Protein AF-A0A4R4JMJ1-F1 (afdb_monomer_lite)

pLDDT: mean 85.41, std 14.28, range [39.03, 95.56]

Foldseek 3Di:
DDDPPPPPQFQFKWKAQQPVGWTWQPDPPDQQDIDTHNDPVNHDGHRDPVRNLVVLVSDDPPRSVRIDIFTWGQDPVPGIDTDD

Sequence (84 aa):
MGLIEKDPDVVGYVLFNTRNRRFVILDEHEFGRVAYADDIEDACLAISRFAALMDIDFLPEPDKFDIAVLPVIDNPLFGLMLKK

Secondary structure (DSSP, 8-state):
-------TTEEEEEEEETTTTEEEE--SSSTT--EEESSSTTS-EESSHHHHHHHHTTSPTTGGGSEEEEEEEEETTTEEEE--

Radius of gyration: 12.96 Å; chains: 1; bounding box: 36×28×33 Å

Structure (mmCIF, N/CA/C/O backbone):
data_AF-A0A4R4JMJ1-F1
#
_entry.id   AF-A0A4R4JMJ1-F1
#
loop_
_atom_site.group_PDB
_atom_site.id
_atom_site.type_symbol
_atom_site.label_atom_id
_atom_site.label_alt_id
_atom_site.label_comp_id
_atom_site.label_asym_id
_atom_site.label_entity_id
_atom_site.label_seq_id
_atom_site.pdbx_PDB_ins_code
_atom_site.Cartn_x
_atom_site.Cartn_y
_atom_site.Cartn_z
_atom_site.occupancy
_atom_site.B_iso_or_equiv
_atom_site.auth_seq_id
_atom_site.auth_comp_id
_atom_site.auth_asym_id
_atom_site.auth_atom_id
_atom_site.pdbx_PDB_model_num
ATOM 1 N N . MET A 1 1 ? 18.386 4.392 18.569 1.00 39.03 1 MET A N 1
ATOM 2 C CA . MET A 1 1 ? 17.845 4.635 17.215 1.00 39.03 1 MET A CA 1
ATOM 3 C C . MET A 1 1 ? 16.335 4.616 17.332 1.00 39.03 1 MET A C 1
ATOM 5 O O . MET A 1 1 ? 15.825 3.737 18.011 1.00 39.03 1 MET A O 1
ATOM 9 N N . GLY A 1 2 ? 15.691 5.681 16.854 1.00 40.84 2 GLY A N 1
ATOM 10 C CA . GLY A 1 2 ? 14.378 6.148 17.304 1.00 40.84 2 GLY A CA 1
ATOM 11 C C . GLY A 1 2 ? 13.234 5.157 17.116 1.00 40.84 2 GLY A C 1
ATOM 12 O O . GLY A 1 2 ? 13.155 4.471 16.101 1.00 40.84 2 GLY A O 1
ATOM 13 N N . LEU A 1 3 ? 12.362 5.124 18.124 1.00 44.09 3 L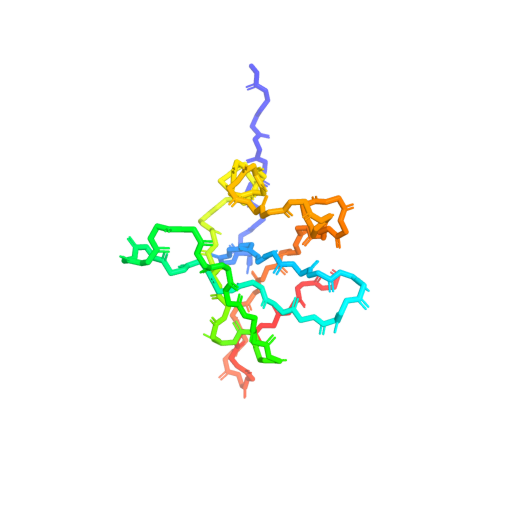EU A N 1
ATOM 14 C CA . LEU A 1 3 ? 11.041 4.513 18.085 1.00 44.09 3 LEU A CA 1
ATOM 15 C C . LEU A 1 3 ? 10.289 5.037 16.857 1.00 44.09 3 LEU A C 1
ATOM 17 O O . LEU A 1 3 ? 9.986 6.225 16.779 1.00 44.09 3 LEU A O 1
ATOM 21 N N . ILE A 1 4 ? 10.006 4.159 15.897 1.00 58.12 4 ILE A N 1
ATOM 22 C CA . ILE A 1 4 ? 8.978 4.427 14.896 1.00 58.12 4 ILE A CA 1
ATOM 23 C C . ILE A 1 4 ? 7.672 4.399 15.686 1.00 58.12 4 ILE A C 1
ATOM 25 O O . ILE A 1 4 ? 7.250 3.329 16.126 1.00 58.12 4 ILE A O 1
ATOM 29 N N . GLU A 1 5 ? 7.084 5.568 15.942 1.00 50.06 5 GLU A N 1
ATOM 30 C CA . GLU A 1 5 ? 5.694 5.660 16.381 1.00 50.06 5 GLU A CA 1
ATOM 31 C C . GLU A 1 5 ? 4.857 4.917 15.339 1.00 50.06 5 GLU A C 1
ATOM 33 O O . GLU A 1 5 ? 4.645 5.386 14.220 1.00 50.06 5 GLU A O 1
ATOM 38 N N . LYS A 1 6 ? 4.480 3.681 15.674 1.00 70.75 6 LYS A N 1
ATOM 39 C CA . LYS A 1 6 ? 3.557 2.895 14.877 1.00 70.75 6 LYS A CA 1
ATOM 40 C C . LYS A 1 6 ? 2.206 3.552 15.087 1.00 70.75 6 LYS A C 1
ATOM 42 O O . LYS A 1 6 ? 1.627 3.431 16.163 1.00 70.75 6 LYS A O 1
ATOM 47 N N . ASP A 1 7 ? 1.772 4.308 14.091 1.00 79.25 7 ASP A N 1
ATOM 48 C CA . ASP A 1 7 ? 0.428 4.854 14.053 1.00 79.25 7 ASP A CA 1
ATOM 49 C C . ASP A 1 7 ? -0.571 3.709 14.322 1.00 79.25 7 ASP A C 1
ATOM 51 O O . ASP A 1 7 ? -0.578 2.733 13.564 1.00 79.25 7 ASP A O 1
ATOM 55 N N . PRO A 1 8 ? -1.337 3.762 15.428 1.00 81.25 8 PRO A N 1
ATOM 56 C CA . PRO A 1 8 ? -2.129 2.626 15.885 1.00 81.25 8 PRO A CA 1
ATOM 57 C C . PRO A 1 8 ? -3.281 2.285 14.939 1.00 81.25 8 PRO A C 1
ATOM 59 O O . PRO A 1 8 ? -3.754 1.151 14.968 1.00 81.25 8 PRO A O 1
ATOM 62 N N . ASP A 1 9 ? -3.706 3.227 14.091 1.00 88.69 9 ASP A N 1
ATOM 63 C CA . ASP A 1 9 ? -4.808 3.001 13.153 1.00 88.69 9 ASP A CA 1
ATOM 64 C C . ASP A 1 9 ? -4.327 2.369 11.839 1.00 88.69 9 ASP A C 1
ATOM 66 O O . ASP A 1 9 ? -5.139 1.910 11.038 1.00 88.69 9 ASP A O 1
ATOM 70 N N . VAL A 1 10 ? -3.013 2.382 11.578 1.00 92.56 10 VAL A N 1
ATOM 71 C CA . VAL A 1 10 ? -2.445 1.856 10.333 1.00 92.56 10 VAL A CA 1
ATOM 72 C C . VAL A 1 10 ? -2.301 0.342 10.432 1.00 92.56 10 VAL A C 1
ATOM 74 O O . VAL A 1 10 ? -1.486 -0.182 11.197 1.00 92.56 10 VAL A O 1
ATOM 77 N N . VAL A 1 11 ? -3.067 -0.361 9.602 1.00 93.38 11 VAL A N 1
ATOM 78 C CA . VAL A 1 11 ? -3.059 -1.828 9.521 1.00 93.38 11 VAL A CA 1
ATOM 79 C C . VAL A 1 11 ? -1.974 -2.354 8.581 1.00 93.38 11 VAL A C 1
ATOM 81 O O . VAL A 1 11 ? -1.529 -3.488 8.733 1.00 93.38 11 VAL A O 1
ATOM 84 N N . GLY A 1 12 ? -1.482 -1.518 7.663 1.00 94.38 12 GLY A N 1
ATOM 85 C CA . GLY A 1 12 ? -0.383 -1.863 6.767 1.00 94.38 12 GLY A CA 1
ATOM 86 C C . GLY A 1 12 ? -0.070 -0.768 5.754 1.00 94.38 12 GLY A C 1
ATOM 87 O O . GLY A 1 12 ? -0.513 0.373 5.885 1.00 94.38 12 GLY A O 1
ATOM 88 N N . TYR A 1 13 ? 0.726 -1.118 4.749 1.00 94.88 13 TYR A N 1
ATOM 89 C CA . TYR A 1 13 ? 1.130 -0.227 3.668 1.00 94.88 13 TYR A CA 1
ATOM 90 C C . TYR A 1 13 ? 0.996 -0.939 2.331 1.00 94.88 13 TYR A C 1
ATOM 92 O O . TYR A 1 13 ? 1.375 -2.098 2.213 1.00 94.88 13 TYR A O 1
ATOM 100 N N . VAL A 1 14 ? 0.506 -0.229 1.325 1.00 95.44 14 VAL A N 1
ATOM 101 C CA . VAL A 1 14 ? 0.397 -0.736 -0.047 1.00 95.44 14 VAL A CA 1
ATOM 102 C C . VAL A 1 14 ? 1.345 0.017 -0.964 1.00 95.44 14 VAL A C 1
ATOM 104 O O . VAL A 1 14 ? 1.706 1.173 -0.709 1.00 95.44 14 VAL A O 1
ATOM 107 N N . LEU A 1 15 ? 1.728 -0.639 -2.053 1.00 95.25 15 LEU A N 1
ATOM 108 C CA . LEU A 1 15 ? 2.460 -0.019 -3.147 1.00 95.25 15 LEU A CA 1
ATOM 109 C C . LEU A 1 15 ? 1.473 0.433 -4.220 1.00 95.25 15 LEU A C 1
ATOM 111 O O . LEU A 1 15 ? 0.690 -0.364 -4.736 1.00 95.25 15 LEU A O 1
ATOM 115 N N . PHE A 1 16 ? 1.522 1.715 -4.563 1.00 95.56 16 PHE A N 1
ATOM 116 C CA . PHE A 1 16 ? 0.668 2.318 -5.576 1.00 95.56 16 PHE A CA 1
ATOM 117 C C . PHE A 1 16 ? 1.516 2.879 -6.711 1.00 95.56 16 PHE A C 1
ATOM 119 O O . PHE A 1 16 ? 2.314 3.795 -6.505 1.00 95.56 16 PHE A O 1
ATOM 126 N N . ASN A 1 17 ? 1.336 2.354 -7.918 1.00 94.81 17 ASN A N 1
ATOM 127 C CA . ASN A 1 17 ? 1.990 2.877 -9.105 1.00 94.81 17 ASN A CA 1
ATOM 128 C C . ASN A 1 17 ? 1.266 4.150 -9.558 1.00 94.81 17 ASN A C 1
ATOM 130 O O . ASN A 1 17 ? 0.121 4.139 -10.007 1.00 94.81 17 ASN A O 1
ATOM 134 N N . THR A 1 18 ? 1.953 5.275 -9.424 1.00 94.88 18 THR A N 1
ATOM 135 C CA . THR A 1 18 ? 1.436 6.619 -9.696 1.00 94.88 18 THR A CA 1
ATOM 136 C C . THR A 1 18 ? 1.232 6.891 -11.184 1.00 94.88 18 THR A C 1
ATOM 138 O O . THR A 1 18 ? 0.408 7.736 -11.543 1.00 94.88 18 THR A O 1
ATOM 141 N N . ARG A 1 19 ? 1.928 6.154 -12.056 1.00 93.56 19 ARG A N 1
ATOM 142 C CA . ARG A 1 19 ? 1.847 6.304 -13.509 1.00 93.56 19 ARG A CA 1
ATOM 143 C C . ARG A 1 19 ? 0.630 5.594 -14.087 1.00 93.56 19 ARG A C 1
ATOM 145 O O . ARG A 1 19 ? -0.130 6.204 -14.836 1.00 93.56 19 ARG A O 1
ATOM 152 N N . ASN A 1 20 ? 0.446 4.317 -13.761 1.00 92.12 20 ASN A N 1
ATOM 153 C CA . ASN A 1 20 ? -0.696 3.534 -14.244 1.00 92.12 20 ASN A CA 1
ATOM 154 C C . ASN A 1 20 ? -1.919 3.607 -13.306 1.00 92.12 20 ASN A C 1
ATOM 156 O O . ASN A 1 20 ? -3.003 3.190 -13.704 1.00 92.12 20 ASN A O 1
ATOM 160 N N . ARG A 1 21 ? -1.758 4.212 -12.119 1.00 95.00 21 ARG A N 1
ATOM 161 C CA . ARG A 1 21 ? -2.783 4.444 -11.089 1.00 95.00 21 ARG A CA 1
ATOM 162 C C . ARG A 1 21 ? -3.382 3.162 -10.510 1.00 95.00 21 ARG A C 1
ATOM 164 O O . ARG A 1 21 ? -4.586 3.110 -10.276 1.00 95.00 21 ARG A O 1
ATOM 171 N N . ARG A 1 22 ? -2.541 2.157 -10.272 1.00 95.12 22 ARG A N 1
ATOM 172 C CA . ARG A 1 22 ? -2.950 0.844 -9.759 1.00 95.12 22 ARG A CA 1
ATOM 173 C C . ARG A 1 22 ? -2.141 0.409 -8.553 1.00 95.12 22 ARG A C 1
ATOM 175 O O . ARG A 1 22 ? -0.986 0.803 -8.384 1.00 95.12 22 ARG A O 1
ATOM 182 N N . PHE A 1 23 ? -2.746 -0.439 -7.739 1.00 94.94 23 PHE A N 1
ATOM 183 C CA . PHE A 1 23 ? -2.077 -1.114 -6.641 1.00 94.94 23 PHE A CA 1
ATOM 184 C C . PHE A 1 23 ? -1.253 -2.285 -7.156 1.00 94.94 23 PHE A C 1
ATOM 186 O O . PHE A 1 23 ? -1.629 -2.941 -8.123 1.00 94.94 23 PHE A O 1
ATOM 193 N N . VAL A 1 24 ? -0.116 -2.537 -6.523 1.00 92.75 24 VAL A N 1
ATOM 194 C CA . VAL A 1 24 ? 0.733 -3.686 -6.836 1.00 92.75 24 VAL A CA 1
ATOM 195 C C . VAL A 1 24 ? 0.179 -4.928 -6.145 1.00 92.75 24 VAL A C 1
ATOM 197 O O . VAL A 1 24 ? -0.080 -4.907 -4.943 1.00 92.75 24 VAL A O 1
ATOM 200 N N . ILE A 1 25 ? 0.084 -6.021 -6.894 1.00 90.31 25 ILE A N 1
ATOM 201 C CA . ILE A 1 25 ? -0.104 -7.374 -6.377 1.00 90.31 25 ILE A CA 1
ATOM 202 C C . ILE A 1 25 ? 1.258 -8.065 -6.516 1.00 90.31 25 ILE A C 1
ATOM 204 O O . ILE A 1 25 ? 1.722 -8.322 -7.631 1.00 90.31 25 ILE A O 1
ATOM 208 N N . LEU A 1 26 ? 1.950 -8.287 -5.399 1.00 75.25 26 LEU A N 1
ATOM 209 C CA . LEU A 1 26 ? 3.175 -9.085 -5.384 1.00 75.25 26 LEU A CA 1
ATOM 210 C C . LEU A 1 26 ? 2.744 -10.542 -5.293 1.00 75.25 26 LEU A C 1
ATOM 212 O O . LEU A 1 26 ? 2.355 -11.010 -4.227 1.00 75.25 26 LEU A O 1
ATOM 216 N N . ASP A 1 27 ? 2.758 -11.230 -6.429 1.00 66.38 27 ASP A N 1
ATOM 217 C CA . ASP A 1 27 ? 2.539 -12.667 -6.454 1.00 66.38 27 ASP A CA 1
ATOM 218 C C . ASP A 1 27 ? 3.822 -13.362 -5.974 1.00 66.38 27 ASP A C 1
ATOM 220 O O . ASP A 1 27 ? 4.877 -13.285 -6.606 1.00 66.38 27 ASP A O 1
ATOM 224 N N . GLU A 1 28 ? 3.751 -14.003 -4.810 1.00 57.78 28 GLU A N 1
ATOM 225 C CA . GLU A 1 28 ? 4.868 -14.744 -4.216 1.00 57.78 28 GLU A CA 1
ATOM 226 C C . GLU A 1 28 ? 5.184 -16.061 -4.956 1.00 57.78 28 GLU A C 1
ATOM 228 O O . GLU A 1 28 ? 6.177 -16.727 -4.650 1.00 57.78 28 GLU A O 1
ATOM 233 N N . HIS A 1 29 ? 4.357 -16.463 -5.929 1.00 54.50 29 HIS A N 1
ATOM 234 C CA . HIS A 1 29 ? 4.471 -17.727 -6.657 1.00 54.50 29 HIS A CA 1
ATOM 235 C C . HIS A 1 29 ? 4.995 -17.567 -8.092 1.00 54.50 29 HIS A C 1
ATOM 237 O O . HIS A 1 29 ? 5.657 -18.481 -8.593 1.00 54.50 29 HIS A O 1
ATOM 243 N N . GLU A 1 30 ? 4.813 -16.416 -8.736 1.00 53.66 30 GLU A N 1
ATOM 244 C CA . GLU A 1 30 ? 5.371 -16.119 -10.056 1.00 53.66 30 GLU A CA 1
ATOM 245 C C . GLU A 1 30 ? 6.587 -15.188 -9.966 1.00 53.66 30 GLU A C 1
ATOM 247 O O . GLU A 1 30 ? 6.497 -13.969 -10.120 1.00 53.66 30 GLU A O 1
ATOM 252 N N . PHE A 1 31 ? 7.768 -15.790 -9.787 1.00 51.22 31 PHE A N 1
ATOM 253 C CA . PHE A 1 31 ? 9.069 -15.135 -9.967 1.00 51.22 31 PHE A CA 1
ATOM 254 C C . PHE A 1 31 ? 9.093 -14.273 -11.248 1.00 51.22 31 PHE A C 1
ATOM 256 O O . PHE A 1 31 ? 9.299 -14.778 -12.353 1.00 51.22 31 PHE A O 1
ATOM 263 N N . GLY A 1 32 ? 8.929 -12.957 -11.090 1.00 57.00 32 GLY A N 1
ATOM 264 C CA . GLY A 1 32 ? 9.174 -11.959 -12.134 1.00 57.00 32 GLY A CA 1
ATOM 265 C C . GLY A 1 32 ? 7.950 -11.363 -12.834 1.00 57.00 32 GLY A C 1
ATOM 266 O O . GLY A 1 32 ? 8.146 -10.558 -13.747 1.00 57.00 32 GLY A O 1
ATOM 267 N N . ARG A 1 33 ? 6.710 -11.687 -12.436 1.00 66.31 33 ARG A N 1
ATOM 268 C CA . ARG A 1 33 ? 5.516 -11.014 -12.975 1.00 66.31 33 ARG A CA 1
ATOM 269 C C . ARG A 1 33 ? 4.822 -10.185 -11.903 1.00 66.31 33 ARG A C 1
ATOM 271 O O . ARG A 1 33 ? 4.109 -10.700 -11.056 1.00 66.31 33 ARG A O 1
ATOM 278 N N . VAL A 1 34 ? 5.017 -8.872 -11.974 1.00 79.38 34 VAL A N 1
ATOM 279 C CA . VAL A 1 34 ? 4.236 -7.934 -11.168 1.00 79.38 34 VAL A CA 1
ATOM 280 C C . VAL A 1 34 ? 2.842 -7.819 -11.767 1.00 79.38 34 VAL A C 1
ATOM 282 O O . VAL A 1 34 ? 2.691 -7.498 -12.950 1.00 79.38 34 VAL A O 1
ATOM 285 N N . ALA A 1 35 ? 1.831 -8.080 -10.945 1.00 88.06 35 ALA A N 1
ATOM 286 C CA . ALA A 1 35 ? 0.440 -7.845 -11.282 1.00 88.06 35 ALA A CA 1
ATOM 287 C C . ALA A 1 35 ? -0.050 -6.541 -10.639 1.00 88.06 35 ALA A C 1
ATOM 289 O O . ALA A 1 35 ? 0.551 -6.011 -9.702 1.00 88.06 35 ALA A O 1
ATOM 290 N N . TYR A 1 36 ? -1.136 -5.998 -11.185 1.00 91.38 36 TYR A N 1
ATOM 291 C CA . TYR A 1 36 ? -1.707 -4.735 -10.741 1.00 91.38 36 TYR A CA 1
ATOM 292 C C . TYR A 1 36 ? -3.216 -4.861 -10.558 1.00 91.38 36 TYR A C 1
ATOM 294 O O . TYR A 1 36 ? -3.892 -5.392 -11.440 1.00 91.38 36 TYR A O 1
ATOM 302 N N . ALA A 1 37 ? -3.725 -4.312 -9.459 1.00 93.12 37 ALA A N 1
ATOM 303 C CA . ALA A 1 37 ? -5.144 -4.225 -9.143 1.00 93.12 37 ALA A CA 1
ATOM 304 C C . ALA A 1 37 ? -5.638 -2.778 -9.207 1.00 93.12 37 ALA A C 1
ATOM 306 O O . ALA A 1 37 ? -4.919 -1.836 -8.867 1.00 93.12 37 ALA A O 1
ATOM 307 N N . ASP A 1 38 ? -6.891 -2.605 -9.619 1.00 94.94 38 ASP A N 1
ATOM 308 C CA . ASP A 1 38 ? -7.592 -1.326 -9.489 1.00 94.94 38 ASP A CA 1
ATOM 309 C C . ASP A 1 38 ? -8.176 -1.145 -8.063 1.00 94.94 38 ASP A C 1
ATOM 311 O O . ASP A 1 38 ? -8.424 -0.013 -7.649 1.00 94.94 38 ASP A O 1
ATOM 315 N N . ASP A 1 39 ? -8.346 -2.239 -7.305 1.00 93.56 39 ASP A N 1
ATOM 316 C CA . ASP A 1 39 ? -8.856 -2.262 -5.926 1.00 93.56 39 ASP A CA 1
ATOM 317 C C . ASP A 1 39 ? -7.721 -2.451 -4.899 1.00 93.56 39 ASP A C 1
ATOM 319 O O . ASP A 1 39 ? -6.730 -3.134 -5.160 1.00 93.56 39 ASP A O 1
ATOM 323 N N . ILE A 1 40 ? -7.864 -1.821 -3.732 1.00 94.12 40 ILE A N 1
ATOM 324 C CA . ILE A 1 40 ? -6.928 -1.925 -2.608 1.00 94.12 40 ILE A CA 1
ATOM 325 C C . ILE A 1 40 ? -7.047 -3.269 -1.882 1.00 94.12 40 ILE A C 1
ATOM 327 O O . ILE A 1 40 ? -6.067 -3.722 -1.299 1.00 94.12 40 ILE A O 1
ATOM 331 N N . GLU A 1 41 ? -8.211 -3.917 -1.936 1.00 92.88 41 GLU A N 1
ATOM 332 C CA . GLU A 1 41 ? -8.440 -5.224 -1.302 1.00 92.88 41 GLU A CA 1
ATOM 333 C C . GLU A 1 41 ? -7.589 -6.337 -1.933 1.00 92.88 41 GLU A C 1
ATOM 335 O O . GLU A 1 41 ? -7.169 -7.270 -1.252 1.00 92.88 41 GLU A O 1
ATOM 340 N N . ASP A 1 42 ? -7.269 -6.204 -3.221 1.00 92.31 42 ASP A N 1
ATOM 341 C CA . ASP A 1 42 ? -6.408 -7.139 -3.953 1.00 92.31 42 ASP A CA 1
ATOM 342 C C . ASP A 1 42 ? -4.915 -6.761 -3.864 1.00 92.31 42 ASP A C 1
ATOM 344 O O . ASP A 1 42 ? -4.050 -7.461 -4.396 1.00 92.31 42 ASP A O 1
ATOM 348 N N . ALA A 1 43 ? -4.589 -5.626 -3.237 1.00 92.62 43 ALA A N 1
ATOM 349 C CA . ALA A 1 43 ? -3.228 -5.119 -3.160 1.00 92.62 43 ALA A CA 1
ATOM 350 C C . ALA A 1 43 ? -2.361 -5.940 -2.200 1.00 92.62 43 ALA A C 1
ATOM 352 O O . ALA A 1 43 ? -2.809 -6.422 -1.159 1.00 92.62 43 ALA A O 1
ATOM 353 N N . CYS A 1 44 ? -1.060 -6.000 -2.482 1.00 90.06 44 CYS A N 1
ATOM 354 C CA . CYS A 1 44 ? -0.107 -6.509 -1.509 1.00 90.06 44 CYS A CA 1
ATOM 355 C C . CYS A 1 44 ? -0.018 -5.553 -0.311 1.00 90.06 44 CYS A C 1
ATOM 357 O O . CYS A 1 44 ? 0.429 -4.407 -0.441 1.00 90.06 44 CYS A O 1
ATOM 359 N N . LEU A 1 45 ? -0.447 -6.038 0.857 1.00 92.69 45 LEU A N 1
ATOM 360 C CA . LEU A 1 45 ? -0.417 -5.298 2.111 1.00 92.69 45 LEU A CA 1
ATOM 361 C C . LEU A 1 45 ? 0.835 -5.658 2.918 1.00 92.69 45 LEU A C 1
ATOM 363 O O . LEU A 1 45 ? 0.909 -6.691 3.585 1.00 92.69 45 LEU A O 1
ATOM 367 N N . ALA A 1 46 ? 1.814 -4.761 2.915 1.00 91.88 46 ALA A N 1
ATOM 368 C CA . ALA A 1 46 ? 3.018 -4.896 3.715 1.00 91.88 46 ALA A CA 1
ATOM 369 C C . ALA A 1 46 ? 2.758 -4.512 5.182 1.00 91.88 46 ALA A C 1
ATOM 371 O O . ALA A 1 46 ? 2.195 -3.460 5.494 1.00 91.88 46 ALA A O 1
ATOM 372 N N . ILE A 1 47 ? 3.273 -5.322 6.110 1.00 89.81 47 ILE A N 1
ATOM 373 C CA . ILE A 1 47 ? 3.097 -5.139 7.565 1.00 89.81 47 ILE A CA 1
ATOM 374 C C . ILE A 1 47 ? 3.770 -3.875 8.130 1.00 89.81 47 ILE A C 1
ATOM 376 O O . ILE A 1 47 ? 3.535 -3.490 9.277 1.00 89.81 47 ILE A O 1
ATOM 380 N N . SER A 1 48 ? 4.670 -3.253 7.365 1.00 90.75 48 SER A N 1
ATOM 381 C CA . SER A 1 48 ? 5.375 -2.034 7.758 1.00 90.75 48 SER A CA 1
ATOM 382 C C . SER A 1 48 ? 5.816 -1.234 6.538 1.00 90.75 48 SER A C 1
ATOM 384 O O . SER A 1 48 ? 6.041 -1.791 5.465 1.00 90.75 48 SER A O 1
ATOM 386 N N . ARG A 1 49 ? 6.033 0.073 6.728 1.00 91.25 49 ARG A N 1
ATOM 387 C CA . ARG A 1 49 ? 6.565 0.945 5.675 1.00 91.25 49 ARG A CA 1
ATOM 388 C C . ARG A 1 49 ? 7.937 0.482 5.188 1.00 91.25 49 ARG A C 1
ATOM 390 O O . ARG A 1 49 ? 8.240 0.621 4.014 1.00 91.25 49 ARG A O 1
ATOM 397 N N . PHE A 1 50 ? 8.765 -0.046 6.091 1.00 90.38 50 PHE A N 1
ATOM 398 C CA . PHE A 1 50 ? 10.081 -0.568 5.732 1.00 90.38 50 PHE A CA 1
ATOM 399 C C . PHE A 1 50 ? 9.967 -1.803 4.833 1.00 90.38 50 PHE A C 1
ATOM 401 O O . PHE A 1 50 ? 10.650 -1.859 3.820 1.00 90.38 50 PHE A O 1
ATOM 408 N N . ALA A 1 51 ? 9.068 -2.739 5.157 1.00 89.06 51 ALA A N 1
ATOM 409 C CA . ALA A 1 51 ? 8.794 -3.897 4.305 1.00 89.06 51 ALA A CA 1
ATOM 410 C C . ALA A 1 51 ? 8.316 -3.458 2.912 1.00 89.06 51 ALA A C 1
ATOM 412 O O . ALA A 1 51 ? 8.936 -3.829 1.927 1.00 89.06 51 ALA A O 1
ATOM 413 N N . ALA A 1 52 ? 7.346 -2.539 2.843 1.00 90.94 52 ALA A N 1
ATOM 414 C CA . ALA A 1 52 ? 6.886 -1.982 1.571 1.00 90.94 52 ALA A CA 1
ATOM 415 C C . ALA A 1 52 ? 8.029 -1.359 0.746 1.00 90.94 52 ALA A C 1
ATOM 417 O O . ALA A 1 52 ? 8.093 -1.531 -0.463 1.00 90.94 52 ALA A O 1
ATOM 418 N N . LEU A 1 53 ? 8.954 -0.633 1.383 1.00 91.75 53 LEU A N 1
ATOM 419 C CA . LEU A 1 53 ? 10.103 -0.053 0.679 1.00 91.75 53 LEU A CA 1
ATOM 420 C C . LEU A 1 53 ? 11.052 -1.122 0.124 1.00 91.75 53 LEU A C 1
ATOM 422 O O . LEU A 1 53 ? 11.553 -0.946 -0.980 1.00 91.75 53 LEU A O 1
ATOM 426 N N . MET A 1 54 ? 11.280 -2.213 0.861 1.00 90.31 54 MET A N 1
ATOM 427 C CA . MET A 1 54 ? 12.063 -3.354 0.370 1.00 90.31 54 MET A CA 1
ATOM 428 C C . MET A 1 54 ? 11.369 -4.041 -0.810 1.00 90.31 54 MET A C 1
ATOM 430 O O . MET A 1 54 ? 12.030 -4.487 -1.743 1.00 90.31 54 MET A O 1
ATOM 434 N N . ASP A 1 55 ? 10.039 -4.083 -0.792 1.00 88.69 55 ASP A N 1
ATOM 435 C CA . ASP A 1 55 ? 9.238 -4.712 -1.836 1.00 88.69 55 ASP A CA 1
ATOM 436 C C . ASP A 1 55 ? 9.328 -3.974 -3.191 1.00 88.69 55 ASP A C 1
ATOM 438 O O . ASP A 1 55 ? 9.187 -4.589 -4.249 1.00 88.69 55 ASP A O 1
ATOM 442 N N . ILE A 1 56 ? 9.636 -2.667 -3.185 1.00 89.75 56 ILE A N 1
ATOM 443 C CA . ILE A 1 56 ? 9.839 -1.868 -4.409 1.00 89.75 56 ILE A CA 1
ATOM 444 C C . ILE A 1 56 ? 11.004 -2.405 -5.249 1.00 89.75 56 ILE A C 1
ATOM 446 O O . ILE A 1 56 ? 10.929 -2.377 -6.479 1.00 89.75 56 ILE A O 1
ATOM 450 N N . ASP A 1 57 ? 12.060 -2.920 -4.616 1.00 85.94 57 ASP A N 1
ATOM 451 C CA . ASP A 1 57 ? 13.250 -3.415 -5.320 1.00 85.94 57 ASP A CA 1
ATOM 452 C C . ASP A 1 57 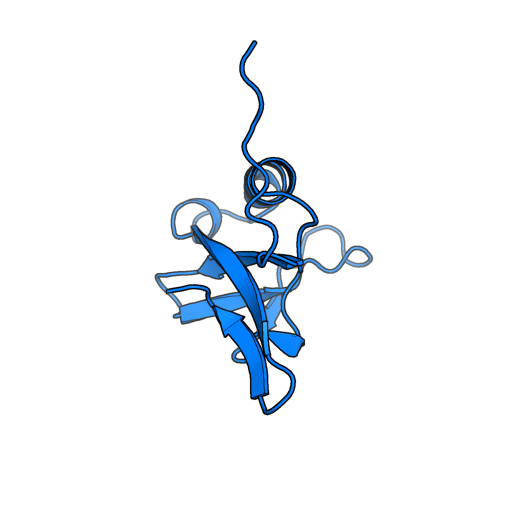? 12.968 -4.670 -6.165 1.00 85.94 57 ASP A C 1
ATOM 454 O O . ASP A 1 57 ? 13.734 -4.984 -7.079 1.00 85.94 57 ASP A O 1
ATOM 458 N N . PHE A 1 58 ? 11.853 -5.364 -5.909 1.00 83.75 58 PHE A N 1
ATOM 459 C CA . PHE A 1 58 ? 11.411 -6.518 -6.697 1.00 83.75 58 PHE A CA 1
ATOM 460 C C . PHE A 1 58 ? 10.586 -6.132 -7.929 1.00 83.75 58 PHE A C 1
ATOM 462 O O . PHE A 1 58 ? 10.278 -6.991 -8.758 1.00 83.75 58 PHE A O 1
ATOM 469 N N . LEU A 1 59 ? 10.228 -4.855 -8.077 1.00 86.94 59 LEU A N 1
ATOM 470 C CA . LEU A 1 59 ? 9.442 -4.386 -9.210 1.00 86.94 59 LEU A CA 1
ATOM 471 C C . LEU A 1 59 ? 10.332 -4.159 -10.444 1.00 86.94 59 LEU A C 1
ATOM 4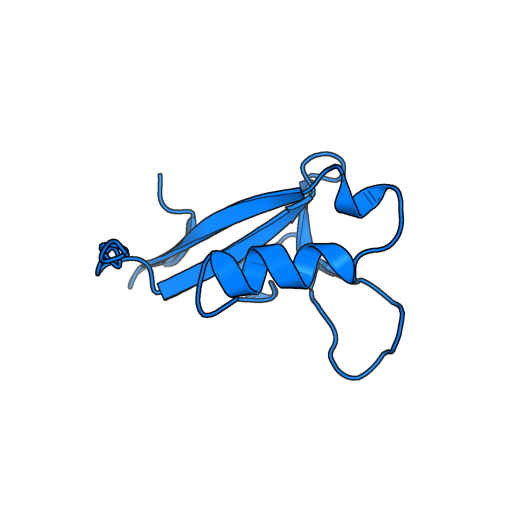73 O O . LEU A 1 59 ? 11.461 -3.671 -10.325 1.00 86.94 59 LEU A O 1
ATOM 477 N N . PRO A 1 60 ? 9.838 -4.475 -11.654 1.00 86.12 60 PRO A N 1
ATOM 478 C CA . PRO A 1 60 ? 10.585 -4.244 -12.878 1.00 86.12 60 PRO A CA 1
ATOM 479 C C . PRO A 1 60 ? 10.761 -2.745 -13.136 1.00 86.12 60 PRO A C 1
ATOM 481 O O . PRO A 1 60 ? 9.957 -1.905 -12.725 1.00 86.12 60 PRO A O 1
ATOM 484 N N . GLU A 1 61 ? 11.813 -2.396 -13.872 1.00 86.69 61 GLU A N 1
ATOM 485 C CA . GLU A 1 61 ? 11.929 -1.057 -14.447 1.00 86.69 61 GLU A CA 1
ATOM 486 C C . GLU A 1 61 ? 10.970 -0.920 -15.644 1.00 86.69 61 GLU A C 1
ATOM 488 O O . GLU A 1 61 ? 10.895 -1.838 -16.465 1.00 86.69 61 GLU A O 1
ATOM 493 N N . PRO A 1 62 ? 10.245 0.209 -15.784 1.00 84.94 62 PRO A N 1
ATOM 494 C CA . PRO A 1 62 ? 10.395 1.462 -15.035 1.00 84.94 62 PRO 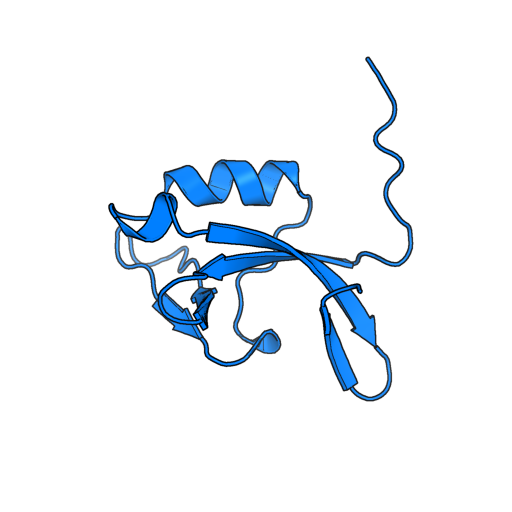A CA 1
ATOM 495 C C . PRO A 1 62 ? 9.528 1.571 -13.770 1.00 84.94 62 PRO A C 1
ATOM 497 O O . PRO A 1 62 ? 9.693 2.530 -13.022 1.00 84.94 62 PRO A O 1
ATOM 500 N N . ASP A 1 63 ? 8.619 0.624 -13.530 1.00 85.50 63 ASP A N 1
ATOM 501 C CA . ASP A 1 63 ? 7.548 0.760 -12.538 1.00 85.50 63 ASP A CA 1
ATOM 502 C C . ASP A 1 63 ? 8.059 1.043 -11.128 1.00 85.50 63 ASP A C 1
ATOM 504 O O . ASP A 1 63 ? 7.459 1.856 -10.430 1.00 85.50 63 ASP A 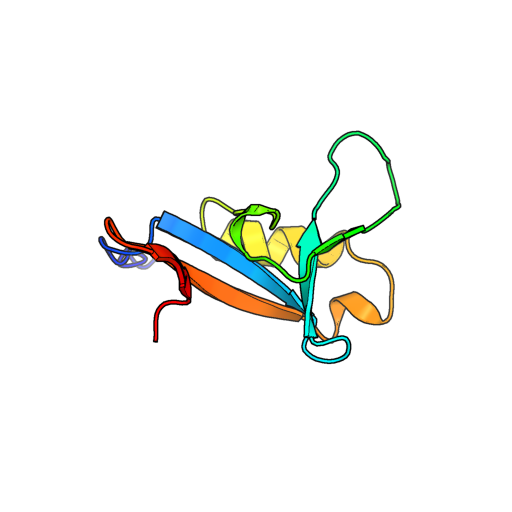O 1
ATOM 508 N N . LYS A 1 64 ? 9.199 0.461 -10.734 1.00 86.50 64 LYS A N 1
ATOM 509 C CA . LYS A 1 64 ? 9.816 0.703 -9.419 1.00 86.50 64 LYS A CA 1
ATOM 510 C C . LYS A 1 64 ? 10.085 2.184 -9.104 1.00 86.50 64 LYS A C 1
ATOM 512 O O . LYS A 1 64 ? 10.141 2.557 -7.937 1.00 86.50 64 LYS A O 1
ATOM 517 N N . PHE A 1 65 ? 10.254 3.031 -10.124 1.00 90.56 65 PHE A N 1
ATOM 518 C CA . PHE A 1 65 ? 10.500 4.468 -9.952 1.00 90.56 65 PHE A CA 1
ATOM 519 C C . PHE A 1 65 ? 9.217 5.289 -9.793 1.00 90.56 65 PHE A C 1
ATOM 521 O O . PHE A 1 65 ? 9.273 6.416 -9.306 1.00 90.56 65 PHE A O 1
ATOM 528 N N . ASP A 1 66 ? 8.071 4.724 -10.169 1.00 93.94 66 ASP A N 1
ATOM 529 C CA . ASP A 1 66 ? 6.773 5.393 -10.167 1.00 93.94 66 ASP A CA 1
ATOM 530 C C . ASP A 1 66 ? 5.896 4.943 -8.978 1.00 93.94 66 ASP A C 1
ATOM 532 O O . ASP A 1 66 ? 4.678 5.128 -9.005 1.00 93.94 66 ASP A O 1
ATOM 536 N N . ILE A 1 67 ? 6.477 4.359 -7.919 1.00 94.56 67 ILE A N 1
ATOM 537 C CA . ILE A 1 67 ? 5.734 3.831 -6.760 1.00 94.56 67 ILE A CA 1
ATOM 538 C C . ILE A 1 67 ? 5.640 4.824 -5.601 1.00 94.56 67 ILE A C 1
ATOM 540 O O . ILE A 1 67 ? 6.636 5.368 -5.125 1.00 94.56 67 ILE A O 1
ATOM 544 N N . ALA A 1 68 ? 4.430 4.970 -5.065 1.00 95.19 68 ALA A N 1
ATOM 545 C CA . ALA A 1 68 ? 4.164 5.561 -3.763 1.00 95.19 68 ALA A CA 1
ATOM 546 C C . ALA A 1 68 ? 3.853 4.467 -2.729 1.00 95.19 68 ALA A C 1
ATOM 548 O O . ALA A 1 68 ? 3.052 3.569 -2.986 1.00 95.19 68 ALA A O 1
ATOM 549 N N . VAL A 1 69 ? 4.450 4.573 -1.538 1.00 94.75 69 VAL A N 1
ATOM 550 C CA . VAL A 1 69 ? 4.095 3.744 -0.375 1.00 94.75 69 VAL A CA 1
ATOM 551 C C . VAL A 1 69 ? 3.017 4.466 0.415 1.00 94.75 69 VAL A C 1
ATOM 553 O O . VAL A 1 69 ? 3.281 5.534 0.975 1.00 94.75 69 VAL A O 1
ATOM 556 N N . LEU A 1 70 ? 1.819 3.891 0.469 1.00 95.56 70 LEU A N 1
ATOM 557 C CA . LEU A 1 70 ? 0.662 4.532 1.085 1.00 95.56 70 LEU A CA 1
ATOM 558 C C . LEU A 1 70 ? 0.201 3.755 2.327 1.00 95.56 70 LEU A C 1
ATOM 560 O O . LEU A 1 70 ? 0.058 2.534 2.251 1.00 95.56 70 LEU A O 1
ATOM 564 N N . PRO A 1 71 ? -0.016 4.426 3.473 1.00 95.50 71 PRO A N 1
ATOM 565 C CA . PRO A 1 71 ? -0.582 3.797 4.665 1.00 95.50 71 PRO A CA 1
ATOM 566 C C . PRO A 1 71 ? -2.042 3.393 4.442 1.00 95.50 71 PRO A C 1
ATOM 568 O O . PRO A 1 71 ? -2.812 4.126 3.818 1.00 95.50 71 PRO A O 1
ATOM 571 N N . VAL A 1 72 ? -2.427 2.261 5.020 1.00 95.12 72 VAL A N 1
ATOM 572 C CA . VAL A 1 72 ? -3.778 1.700 4.951 1.00 95.12 72 VAL A CA 1
ATOM 573 C C . VAL A 1 72 ? -4.369 1.601 6.348 1.00 95.12 72 VAL A C 1
ATOM 575 O O . VAL A 1 72 ? -3.678 1.222 7.294 1.00 95.12 72 VAL A O 1
ATOM 578 N N . ILE A 1 73 ? -5.649 1.933 6.465 1.00 95.31 73 ILE A N 1
ATOM 579 C CA . ILE A 1 73 ? -6.484 1.716 7.647 1.00 95.31 73 ILE A CA 1
ATOM 580 C C . ILE A 1 73 ? -7.591 0.720 7.302 1.00 95.31 73 ILE A C 1
ATOM 582 O O . ILE A 1 73 ? -8.027 0.661 6.153 1.00 95.31 73 ILE A O 1
ATOM 586 N N . ASP A 1 74 ? -8.064 -0.022 8.296 1.00 94.00 74 ASP A N 1
ATOM 587 C CA . ASP A 1 74 ? -9.270 -0.842 8.171 1.00 94.00 74 ASP A CA 1
ATOM 588 C C . ASP A 1 74 ? -10.481 -0.036 8.663 1.00 94.00 74 ASP A C 1
ATOM 590 O O . ASP A 1 74 ? -10.537 0.396 9.819 1.00 94.00 74 ASP A O 1
ATOM 594 N N . ASN A 1 75 ? -11.425 0.235 7.763 1.00 92.81 75 ASN A N 1
ATOM 595 C CA . ASN A 1 75 ? -12.667 0.922 8.072 1.00 92.81 75 ASN A CA 1
ATOM 596 C C . ASN A 1 75 ? -13.814 -0.097 8.202 1.00 92.81 75 ASN A C 1
ATOM 598 O O . ASN A 1 75 ? -14.193 -0.709 7.204 1.00 92.81 75 ASN A O 1
ATOM 602 N N . PRO A 1 76 ? -14.494 -0.188 9.360 1.00 90.50 76 PRO A N 1
ATOM 603 C CA . PRO A 1 76 ? -15.560 -1.172 9.575 1.00 90.50 76 PRO A CA 1
ATOM 604 C C . PRO A 1 76 ? -16.738 -1.122 8.586 1.00 90.50 76 PRO A C 1
ATOM 606 O O . PRO A 1 76 ? -17.491 -2.087 8.493 1.00 90.50 76 PRO A O 1
ATOM 609 N N . LEU A 1 77 ? -16.954 0.004 7.898 1.00 92.81 77 LEU A N 1
ATOM 610 C CA . LEU A 1 77 ? -18.048 0.183 6.937 1.00 92.81 77 LEU A CA 1
ATOM 611 C C . LEU A 1 77 ? -17.606 0.033 5.478 1.00 92.81 77 LEU A C 1
ATOM 613 O O . LEU A 1 77 ? -18.451 -0.229 4.624 1.00 92.81 77 LEU A O 1
ATOM 617 N N . PHE A 1 78 ? -16.322 0.248 5.190 1.00 89.62 78 PHE A N 1
ATOM 618 C CA . PHE A 1 78 ? -15.810 0.389 3.824 1.00 89.62 78 PHE A CA 1
ATOM 619 C C . PHE A 1 78 ? -14.626 -0.530 3.500 1.00 89.62 78 PHE A C 1
ATOM 621 O O . PHE A 1 78 ? -14.152 -0.484 2.372 1.00 89.62 78 PHE A O 1
ATOM 628 N N . GLY A 1 79 ? -14.173 -1.353 4.450 1.00 92.44 79 GLY A N 1
ATOM 629 C CA . GLY A 1 79 ? -12.996 -2.203 4.288 1.00 92.44 79 GLY A CA 1
ATOM 630 C C . GLY A 1 79 ? -11.700 -1.399 4.324 1.00 92.44 79 GLY A C 1
ATOM 631 O O . GLY A 1 79 ? -11.601 -0.372 5.009 1.00 92.44 79 GLY A O 1
ATOM 632 N N . LEU A 1 80 ? -10.697 -1.859 3.584 1.00 94.56 80 LEU A N 1
ATOM 633 C CA . LEU A 1 80 ? -9.396 -1.214 3.512 1.00 94.56 80 LEU A CA 1
ATOM 634 C C . LEU A 1 80 ? -9.497 0.145 2.816 1.00 94.56 80 LEU A C 1
ATOM 636 O O . LEU A 1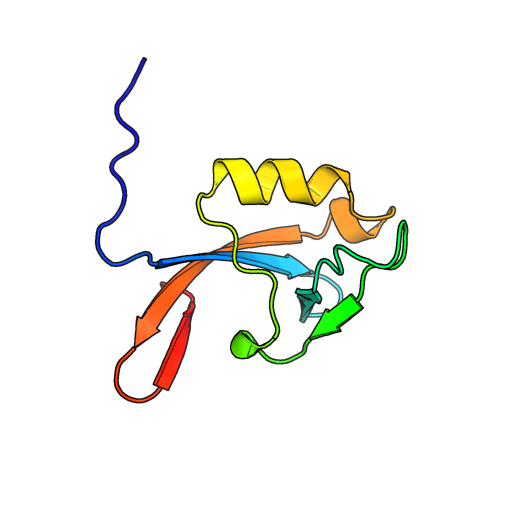 80 ? -10.075 0.310 1.744 1.00 94.56 80 LEU A O 1
ATOM 640 N N . MET A 1 81 ? -8.892 1.156 3.431 1.00 95.06 81 MET A N 1
ATOM 641 C CA . MET A 1 81 ? -8.858 2.511 2.895 1.00 95.06 81 MET A CA 1
ATOM 642 C C . MET A 1 81 ? -7.474 3.125 3.058 1.00 95.06 81 MET A C 1
ATOM 644 O O . MET A 1 81 ? -6.768 2.871 4.031 1.00 95.06 81 MET A O 1
ATOM 648 N N . LEU A 1 82 ? -7.102 4.012 2.138 1.00 93.81 82 LEU A N 1
ATOM 649 C CA . LEU A 1 82 ? -5.898 4.824 2.296 1.00 93.81 82 LEU A CA 1
ATOM 650 C C . LEU A 1 82 ? -6.063 5.793 3.472 1.00 93.81 82 LEU A C 1
ATOM 652 O O . LEU A 1 82 ? -7.066 6.513 3.555 1.00 93.81 82 LEU A O 1
ATOM 656 N N . LYS A 1 83 ? -5.061 5.854 4.355 1.00 92.00 83 LYS A N 1
ATOM 657 C CA . LYS A 1 83 ? -5.017 6.889 5.392 1.00 92.00 83 LYS A CA 1
ATOM 658 C C . LYS A 1 83 ? -4.763 8.242 4.724 1.00 92.00 83 LYS A C 1
ATOM 660 O O . LYS A 1 83 ? -3.811 8.377 3.954 1.00 92.00 83 LYS A O 1
ATOM 665 N N . LYS A 1 84 ? -5.639 9.212 4.994 1.00 81.00 84 LYS A N 1
ATOM 666 C CA . LYS A 1 84 ? -5.481 10.604 4.544 1.00 81.00 84 LYS A CA 1
ATOM 667 C C . LYS A 1 84 ? -4.382 11.330 5.305 1.00 81.00 84 LYS A C 1
ATOM 669 O O . LYS A 1 84 ? -4.211 11.028 6.506 1.00 81.00 84 LYS A O 1
#

Organism: NCBI:txid2100167